Protein AF-A0AAD7ZWP8-F1 (afdb_monomer_lite)

InterPro domains:
  IPR013568 SEFIR domain [PF08357] (67-136)

Foldseek 3Di:
DDPDDDDPDPPDDPPDDDDPPPPVVVVVVVVVVVVCCVVVVVVVVVVVVVVPVVDDPPPPCPPAAEEEEAEAPADPVVVVVVVVVCVCCVPPVSHHYDDLVPVLVVDPVSDSVVSLVVSVVPHPYYHYDDDDHRDDPDDDPDPCSNVVVVVVVVVVVVVD

Radius of gyration: 40.56 Å; chains: 1; bounding box: 67×41×124 Å

pLDDT: mean 78.24, std 13.56, range [46.53, 95.62]

Secondary structure (DSSP, 8-state):
----S---SS-----PPP-----HHHHHHHHHHHHHHHHHHHHHHHHHHHHHHHSPPPPS---PPEEEEEE----HHHHHHHHHHHHHHHHHS--EEEEHHHHTTTSSS--HHHHHHHHHHH-SEEEEE-PPP--SS---SS-SHHHHHHHHHHHHHH--

Organism: Diploptera punctata (NCBI:txid6984)

Sequence (160 aa):
RILSSDCTEGLCNASQSPVFDIDDTYTKTLLIGVVGCVVLIPVFMIIVFIWKRQCKPPSTDVKLPVVLMIHTPSRASHLKSVISLAEYLKNHCYIEALLDQLDVQTTESKDPWTWCNNAFARADFVMVISSPPKCCNEEGIFRNMDLVALRFLKEKFSSG

Structure (mmCIF, N/CA/C/O backbone):
data_AF-A0AAD7ZWP8-F1
#
_entry.id   AF-A0AAD7ZWP8-F1
#
loop_
_atom_site.group_PDB
_atom_site.id
_atom_site.type_symbol
_atom_site.label_atom_id
_atom_site.label_alt_id
_atom_site.label_comp_id
_atom_site.label_asym_id
_atom_site.label_entity_id
_atom_site.label_seq_id
_atom_site.pdbx_PDB_ins_code
_atom_site.Cartn_x
_atom_site.Cartn_y
_atom_site.Cartn_z
_atom_site.occupancy
_atom_site.B_iso_or_equiv
_atom_site.auth_seq_id
_atom_site.auth_comp_id
_atom_site.auth_asym_id
_atom_site.auth_atom_id
_atom_site.pdbx_PDB_model_num
ATOM 1 N N . ARG A 1 1 ? -33.960 3.526 80.185 1.00 47.69 1 ARG A N 1
ATOM 2 C CA . ARG A 1 1 ? -32.912 3.885 81.175 1.00 47.69 1 ARG A CA 1
ATOM 3 C C . ARG A 1 1 ? -33.421 5.134 81.888 1.00 47.69 1 ARG A C 1
ATOM 5 O O . ARG A 1 1 ? -33.661 6.112 81.197 1.00 47.69 1 ARG A O 1
ATOM 12 N N . ILE A 1 2 ? -33.728 5.064 83.185 1.00 46.53 2 ILE A N 1
ATOM 13 C CA 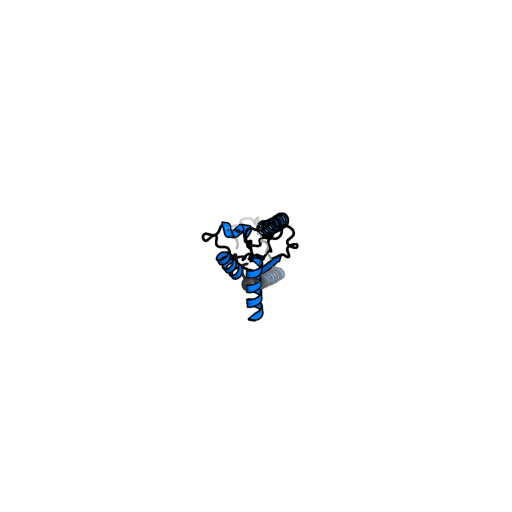. ILE A 1 2 ? -34.294 6.197 83.944 1.00 46.53 2 ILE A CA 1
ATOM 14 C C . ILE A 1 2 ? -33.138 7.155 84.257 1.00 46.53 2 ILE A C 1
ATOM 16 O O . ILE A 1 2 ? -32.110 6.696 84.749 1.00 46.53 2 ILE A O 1
ATOM 20 N N . LEU A 1 3 ? -33.260 8.435 83.885 1.00 53.38 3 LEU A N 1
ATOM 21 C CA . LEU A 1 3 ? -32.138 9.386 83.919 1.00 53.38 3 LEU A CA 1
ATOM 22 C C . LEU A 1 3 ? -31.978 10.138 85.256 1.00 53.38 3 LEU A C 1
ATOM 24 O O . LEU A 1 3 ? -30.976 10.818 85.426 1.00 53.38 3 LEU A O 1
ATOM 28 N N . SER A 1 4 ? -32.911 10.013 86.206 1.00 58.09 4 SER A N 1
ATOM 29 C CA . SER A 1 4 ? -32.760 10.483 87.594 1.00 58.09 4 SER A CA 1
ATOM 30 C C . SER A 1 4 ? -33.917 9.967 88.459 1.00 58.09 4 SER A C 1
ATOM 32 O O . SER A 1 4 ? -35.021 9.789 87.943 1.00 58.09 4 SER A O 1
ATOM 34 N N . SER A 1 5 ? -33.672 9.714 89.748 1.00 58.47 5 SER A N 1
ATOM 35 C CA . SER A 1 5 ? -34.678 9.287 90.736 1.00 58.47 5 SER A CA 1
ATOM 36 C C . SER A 1 5 ? -35.096 10.383 91.725 1.00 58.47 5 SER A C 1
ATOM 38 O O . SER A 1 5 ? -35.906 10.102 92.602 1.00 58.47 5 SER A O 1
ATOM 40 N N . ASP A 1 6 ? -34.596 11.613 91.584 1.00 59.50 6 ASP A N 1
ATOM 41 C CA . ASP A 1 6 ? -35.044 12.753 92.395 1.00 59.50 6 ASP A CA 1
ATOM 42 C C . ASP A 1 6 ? -36.053 13.596 91.610 1.00 59.50 6 ASP A C 1
ATOM 44 O O . ASP A 1 6 ? -35.695 14.504 90.861 1.00 59.50 6 ASP A O 1
ATOM 48 N N . CYS A 1 7 ? -37.333 13.269 91.778 1.00 59.72 7 CYS A N 1
ATOM 49 C CA . CYS A 1 7 ? -38.452 14.123 91.388 1.00 59.72 7 CYS A CA 1
ATOM 50 C C . CYS A 1 7 ? -39.256 14.444 92.648 1.00 59.72 7 CYS A C 1
ATOM 52 O O . CYS A 1 7 ? -40.150 13.697 93.044 1.00 59.72 7 CYS A O 1
ATOM 54 N N . THR A 1 8 ? -38.924 15.555 93.293 1.00 56.81 8 THR A N 1
ATOM 55 C CA . THR A 1 8 ? -39.736 16.133 94.358 1.00 56.81 8 THR A CA 1
ATOM 56 C C . THR A 1 8 ? -40.823 17.014 93.731 1.00 56.81 8 THR A C 1
ATOM 58 O O . THR A 1 8 ? -40.546 17.865 92.894 1.00 56.81 8 THR A O 1
ATOM 61 N N . GLU A 1 9 ? -42.075 16.765 94.127 1.00 57.22 9 GLU A N 1
ATOM 62 C CA . GLU A 1 9 ? -43.273 17.579 93.831 1.00 57.22 9 GLU A CA 1
ATOM 63 C C . GLU A 1 9 ? -43.962 17.419 92.461 1.00 57.22 9 GLU A C 1
ATOM 65 O O . GLU A 1 9 ? -44.563 18.352 91.942 1.00 57.22 9 GLU A O 1
ATOM 70 N N . GLY A 1 10 ? -43.985 16.207 91.893 1.00 57.84 10 GLY A N 1
ATOM 71 C CA . GLY A 1 10 ? -45.049 15.810 90.948 1.00 57.84 10 GLY A CA 1
ATOM 72 C C . GLY A 1 10 ? -45.097 16.531 89.589 1.00 57.84 10 GLY A C 1
ATOM 73 O O . GLY A 1 10 ? -46.018 16.2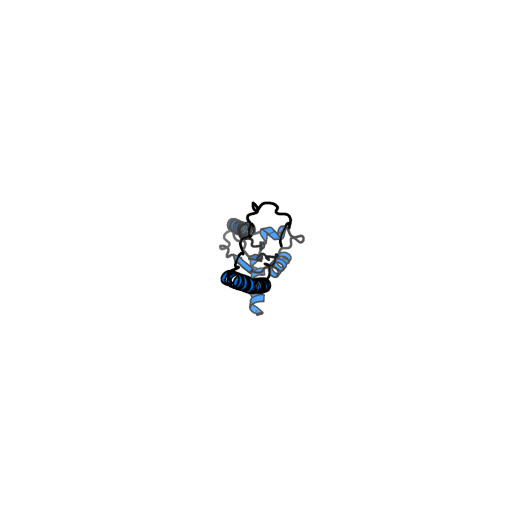83 88.817 1.00 57.84 10 GLY A O 1
ATOM 74 N N . LEU A 1 11 ? -44.112 17.374 89.262 1.00 57.22 11 LEU A N 1
ATOM 75 C CA . LEU A 1 11 ? -44.027 18.106 87.987 1.00 57.22 11 LEU A CA 1
ATOM 76 C C . LEU A 1 11 ? -43.241 17.377 86.878 1.00 57.22 11 LEU A C 1
ATOM 78 O O . LEU A 1 11 ? -43.085 17.904 85.776 1.00 57.22 11 LEU A O 1
ATOM 82 N N . CYS A 1 12 ? -42.734 16.171 87.133 1.00 63.53 12 CYS A N 1
ATOM 83 C CA . CYS A 1 12 ? -41.986 15.401 86.141 1.00 63.53 12 CYS A CA 1
ATOM 84 C C . CYS A 1 12 ? -42.937 14.592 85.242 1.00 63.53 12 CYS A C 1
ATOM 86 O O . CYS A 1 12 ? -43.271 13.451 85.561 1.00 63.53 12 CYS A O 1
ATOM 88 N N . ASN A 1 13 ? -43.336 15.135 84.090 1.00 62.72 13 ASN A N 1
ATOM 89 C CA . ASN A 1 13 ? -43.934 14.307 83.041 1.00 62.72 13 ASN A CA 1
ATOM 90 C C . ASN A 1 13 ? -42.841 13.419 82.436 1.00 62.72 13 ASN A C 1
ATOM 92 O O . ASN A 1 13 ? -41.909 13.913 81.800 1.00 62.72 13 ASN A O 1
ATOM 96 N N . ALA A 1 14 ? -42.948 12.107 82.650 1.00 61.47 14 ALA A N 1
ATOM 97 C CA . ALA A 1 14 ? -42.037 11.133 82.071 1.00 61.47 14 ALA A CA 1
ATOM 98 C C . ALA A 1 14 ? -42.094 11.230 80.540 1.00 61.47 14 ALA A C 1
ATOM 100 O O . ALA A 1 14 ? -43.074 10.832 79.910 1.00 61.47 14 ALA A O 1
ATOM 101 N N . SER A 1 15 ? -41.040 11.773 79.933 1.00 56.22 15 SER A N 1
ATOM 102 C CA . SER A 1 15 ? -40.875 11.763 78.488 1.00 56.22 15 SER A CA 1
ATOM 103 C C . SER A 1 15 ? -40.510 10.344 78.063 1.00 56.22 15 SER A C 1
ATOM 105 O O . SER A 1 15 ? -39.375 9.884 78.191 1.00 56.22 15 SER A O 1
ATOM 107 N N . GLN A 1 16 ? -41.509 9.603 77.595 1.00 63.41 16 GLN A N 1
ATOM 108 C CA . GLN A 1 16 ? -41.273 8.317 76.963 1.00 63.41 16 GLN A CA 1
ATOM 109 C C . GLN A 1 16 ? -40.785 8.592 75.539 1.00 63.41 16 GLN A C 1
ATOM 111 O O 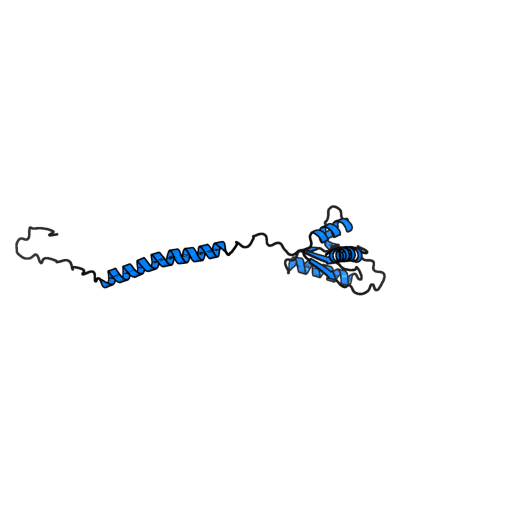. GLN A 1 16 ? -41.483 9.214 74.739 1.00 63.41 16 GLN A O 1
ATOM 116 N N . SER A 1 17 ? -39.554 8.186 75.227 1.00 63.97 17 SER A N 1
ATOM 117 C CA . SER A 1 17 ? -39.050 8.242 73.854 1.00 63.97 17 SER A CA 1
ATOM 118 C C . SER A 1 17 ? -39.920 7.351 72.962 1.00 63.97 17 SER A C 1
ATOM 120 O O . SER A 1 17 ? -40.244 6.239 73.395 1.00 63.97 17 SER A O 1
ATOM 122 N N . PRO A 1 18 ? -40.280 7.787 71.742 1.00 65.94 18 PRO A N 1
ATOM 123 C CA . PRO A 1 18 ? -41.082 6.978 70.837 1.00 65.94 18 PRO A CA 1
ATOM 124 C C . PRO A 1 18 ? -40.377 5.645 70.572 1.00 65.94 18 PRO A C 1
ATOM 126 O O . PRO A 1 18 ? -39.190 5.606 70.242 1.00 65.94 18 PRO A O 1
ATOM 129 N N . VAL A 1 19 ? -41.106 4.548 70.763 1.00 67.00 19 VAL A N 1
ATOM 130 C CA . VAL A 1 19 ? -40.651 3.216 70.370 1.00 67.00 19 VAL A CA 1
ATOM 131 C C . VAL A 1 19 ? -40.878 3.120 68.868 1.00 67.00 19 VAL A C 1
ATOM 133 O O . VAL A 1 19 ? -42.016 3.122 68.407 1.00 67.00 19 VAL A O 1
ATOM 136 N N . PHE A 1 20 ? -39.791 3.119 68.103 1.00 59.94 20 PHE A N 1
ATOM 137 C CA . PHE A 1 20 ? -39.849 2.890 66.666 1.00 59.94 20 PHE A CA 1
ATOM 138 C C . PHE A 1 20 ? -40.052 1.395 66.442 1.00 59.94 20 PHE A C 1
ATOM 140 O O . PHE A 1 20 ? -39.121 0.612 66.634 1.00 59.94 20 PHE A O 1
ATOM 147 N N . ASP A 1 21 ? -41.271 1.007 66.082 1.00 59.97 21 ASP A N 1
ATOM 148 C CA . ASP A 1 21 ? -41.552 -0.351 65.637 1.00 59.97 21 ASP A CA 1
ATOM 149 C C . ASP A 1 21 ? -40.984 -0.481 64.219 1.00 59.97 21 ASP A C 1
ATOM 151 O O . ASP A 1 21 ? -41.473 0.138 63.269 1.00 59.97 21 ASP A O 1
ATOM 155 N N . ILE A 1 22 ? -39.844 -1.161 64.100 1.00 61.97 22 ILE A N 1
ATOM 156 C CA . ILE A 1 22 ? -39.189 -1.382 62.811 1.00 61.97 22 ILE A CA 1
ATOM 157 C C . ILE A 1 22 ? -40.041 -2.412 62.079 1.00 61.97 22 ILE A C 1
ATOM 159 O O . ILE A 1 22 ? -39.917 -3.611 62.312 1.00 61.97 22 ILE A O 1
ATOM 163 N N . ASP A 1 23 ? -40.931 -1.915 61.225 1.00 64.38 23 ASP A N 1
ATOM 164 C CA . ASP A 1 23 ? -41.834 -2.738 60.436 1.00 64.38 23 ASP A CA 1
ATOM 165 C C . ASP A 1 23 ? -41.037 -3.747 59.585 1.00 64.38 23 ASP A C 1
ATOM 167 O O . ASP A 1 23 ? -40.120 -3.390 58.834 1.00 64.38 23 ASP A O 1
ATOM 171 N N . ASP A 1 24 ? -41.385 -5.029 59.725 1.00 67.69 24 ASP A N 1
ATOM 172 C CA . ASP A 1 24 ? -40.669 -6.195 59.179 1.00 67.69 24 ASP A CA 1
ATOM 173 C C . ASP A 1 24 ? -40.633 -6.194 57.631 1.00 67.69 24 ASP A C 1
ATOM 175 O O . ASP A 1 24 ? -39.915 -6.945 56.966 1.00 67.69 24 ASP A O 1
ATOM 179 N N . THR A 1 25 ? -41.413 -5.306 57.023 1.00 67.56 25 THR A N 1
ATOM 180 C CA . THR A 1 25 ? -41.440 -5.022 55.590 1.00 67.56 25 THR A CA 1
ATOM 181 C C . THR A 1 25 ? -40.175 -4.296 55.115 1.00 67.56 25 THR A C 1
ATOM 183 O O . THR A 1 25 ? -39.666 -4.583 54.024 1.00 67.56 25 THR A O 1
ATOM 186 N N . TYR A 1 26 ? -39.610 -3.399 55.933 1.00 68.88 26 TYR A N 1
ATOM 187 C CA . TYR A 1 26 ? -38.393 -2.650 55.592 1.00 68.88 26 TYR A CA 1
ATOM 188 C C . TYR A 1 26 ? -37.152 -3.537 55.640 1.00 68.88 26 TYR A C 1
ATOM 190 O O . TYR A 1 26 ? -36.321 -3.489 54.731 1.00 68.88 26 TYR A O 1
ATOM 198 N N . THR A 1 27 ? -37.048 -4.391 56.659 1.00 71.62 27 THR A N 1
ATOM 199 C CA . THR A 1 27 ? -35.959 -5.367 56.801 1.00 71.62 27 THR A CA 1
ATOM 200 C C . THR A 1 27 ? -35.948 -6.350 55.635 1.00 71.62 27 THR A C 1
ATOM 202 O O . THR A 1 27 ? -34.890 -6.563 55.044 1.00 71.62 27 THR A O 1
ATOM 205 N N . LYS A 1 28 ? -37.111 -6.875 55.223 1.00 77.06 28 LYS A N 1
ATOM 206 C CA . LYS A 1 28 ? -37.240 -7.769 54.054 1.00 77.06 28 LYS A CA 1
ATOM 207 C C . LYS A 1 28 ? -36.861 -7.086 52.743 1.00 77.06 28 LYS A C 1
ATOM 209 O O . LYS A 1 28 ? -36.112 -7.657 51.952 1.00 77.06 28 LYS A O 1
ATOM 214 N N . THR A 1 29 ? -37.330 -5.859 52.527 1.00 77.69 29 THR A N 1
ATOM 215 C CA . THR A 1 29 ? -37.029 -5.095 51.304 1.00 77.69 29 THR A CA 1
ATOM 216 C C . THR A 1 29 ? -35.534 -4.787 51.194 1.00 77.69 29 THR A C 1
ATOM 218 O O . THR A 1 29 ? -34.938 -4.945 50.127 1.00 77.69 29 THR A O 1
ATOM 221 N N . LEU A 1 30 ? -34.899 -4.419 52.310 1.00 78.88 30 LEU A N 1
ATOM 222 C CA . LEU A 1 30 ? -33.465 -4.150 52.360 1.00 78.88 30 LEU A CA 1
ATOM 223 C C . LEU A 1 30 ? -32.647 -5.431 52.140 1.00 78.88 30 LEU A C 1
ATOM 225 O O . LEU A 1 30 ? -31.680 -5.411 51.380 1.00 78.88 30 LEU A O 1
ATOM 229 N N . LEU A 1 31 ? -33.070 -6.562 52.716 1.00 82.00 31 LEU A N 1
ATOM 230 C CA . LEU A 1 31 ? -32.418 -7.858 52.509 1.00 82.00 31 LEU A CA 1
ATOM 231 C C . LEU A 1 31 ? -32.428 -8.275 51.033 1.00 82.00 31 LEU A C 1
ATOM 233 O O . LEU A 1 31 ? -31.398 -8.688 50.506 1.00 82.00 31 LEU A O 1
ATOM 237 N N . ILE A 1 32 ? -33.569 -8.128 50.355 1.00 83.12 32 ILE A N 1
ATOM 238 C CA . ILE A 1 32 ? -33.712 -8.465 48.931 1.00 83.12 32 ILE A CA 1
ATOM 239 C C . ILE A 1 32 ? -32.803 -7.577 48.074 1.00 83.12 32 ILE A C 1
ATOM 241 O O . ILE A 1 32 ? -32.129 -8.081 47.175 1.00 83.12 32 ILE A O 1
ATOM 245 N N . GLY A 1 33 ? -32.729 -6.278 48.379 1.00 82.31 33 GLY A N 1
ATOM 246 C CA . GLY A 1 33 ? -31.827 -5.351 47.694 1.00 82.31 33 GLY A CA 1
ATOM 247 C C . GLY A 1 33 ? -30.353 -5.726 47.869 1.00 82.31 33 GLY A C 1
ATOM 248 O O . GLY A 1 33 ? -29.605 -5.774 46.893 1.00 82.31 33 GLY A O 1
ATOM 249 N N . VAL A 1 34 ? -29.938 -6.064 49.093 1.00 86.94 34 VAL A N 1
ATOM 250 C CA . VAL A 1 34 ? -28.556 -6.475 49.387 1.00 86.94 34 VAL A CA 1
ATOM 251 C C . VAL A 1 34 ? -28.209 -7.780 48.674 1.00 86.94 34 VAL A C 1
ATOM 253 O O . VAL A 1 34 ? -27.184 -7.844 47.997 1.00 86.94 34 VAL A O 1
ATOM 256 N N . VAL A 1 35 ? -29.069 -8.798 48.757 1.00 86.50 35 VAL A N 1
ATOM 257 C CA . VAL A 1 35 ? -28.846 -10.087 48.081 1.00 86.50 35 VAL A CA 1
ATOM 258 C C . VAL A 1 35 ? -28.797 -9.901 46.563 1.00 86.50 35 VAL A C 1
ATOM 260 O O . VAL A 1 35 ? -27.909 -10.443 45.907 1.00 86.50 35 VAL A O 1
ATOM 263 N N . GLY A 1 36 ? -29.684 -9.073 46.005 1.00 84.88 36 GLY A N 1
ATOM 264 C CA . GLY A 1 36 ? -29.690 -8.736 44.584 1.00 84.88 36 GLY A CA 1
ATOM 265 C C . GLY A 1 36 ? -28.381 -8.089 44.131 1.00 84.88 36 GLY A C 1
ATOM 266 O O . GLY A 1 36 ? -27.783 -8.540 43.157 1.00 84.88 36 GLY A O 1
ATOM 267 N N . CYS A 1 37 ? -27.883 -7.093 44.866 1.00 85.88 37 CYS A N 1
ATOM 268 C CA . CYS A 1 37 ? -26.613 -6.429 44.563 1.00 85.88 37 CYS A CA 1
ATOM 269 C C . CYS A 1 37 ? -25.413 -7.380 44.670 1.00 85.88 37 CYS A C 1
ATOM 271 O O . CYS A 1 37 ? -24.549 -7.378 43.793 1.00 85.88 37 CYS A O 1
ATOM 273 N N . VAL A 1 38 ? -25.376 -8.226 45.704 1.00 90.88 38 VAL A N 1
ATOM 274 C CA . VAL A 1 38 ? -24.290 -9.198 45.918 1.00 90.88 38 VAL A CA 1
ATOM 275 C C . VAL A 1 38 ? -24.224 -10.234 44.797 1.00 90.88 38 VAL A C 1
ATOM 277 O O . VAL A 1 38 ? -23.140 -10.730 44.519 1.00 90.88 38 VAL A O 1
ATOM 280 N N . VAL A 1 39 ? -25.335 -10.531 44.117 1.00 88.94 39 VAL A N 1
ATOM 281 C CA . VAL A 1 39 ? -25.359 -11.446 42.962 1.00 88.94 39 VAL A CA 1
ATOM 282 C C . VAL A 1 39 ? -25.145 -10.708 41.635 1.00 88.94 39 VAL A C 1
ATOM 284 O O . VAL A 1 39 ? -24.398 -11.180 40.780 1.00 88.94 39 VAL A O 1
ATOM 287 N N . LEU A 1 40 ? -25.739 -9.528 41.4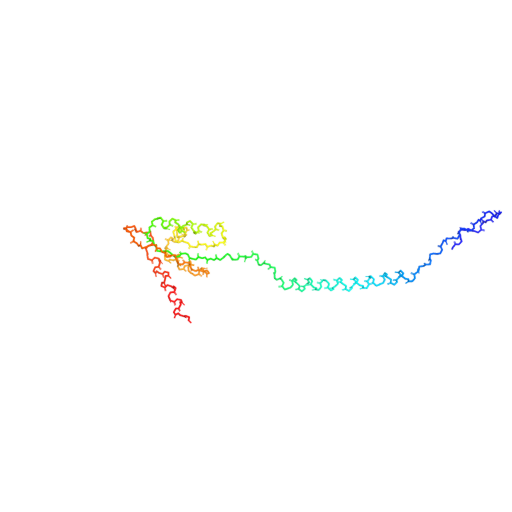49 1.00 89.62 40 LEU A N 1
ATOM 288 C CA . LEU A 1 40 ? -25.635 -8.761 40.201 1.00 89.62 40 LEU A CA 1
ATOM 289 C C . LEU A 1 40 ? -24.220 -8.242 39.934 1.00 89.62 40 LEU A C 1
ATOM 291 O O . LEU A 1 40 ? -23.746 -8.320 38.802 1.00 89.62 40 LEU A O 1
ATOM 295 N N . ILE A 1 41 ? -23.531 -7.740 40.961 1.00 90.38 41 ILE A N 1
ATOM 296 C CA . ILE A 1 41 ? -22.173 -7.194 40.829 1.00 90.38 41 ILE A CA 1
ATOM 297 C C . ILE A 1 41 ? -21.169 -8.250 40.325 1.00 90.38 41 ILE A C 1
ATOM 299 O O . ILE A 1 41 ? -20.477 -7.969 39.342 1.00 90.38 41 ILE A O 1
ATOM 303 N N . PRO A 1 42 ? -21.063 -9.462 40.910 1.00 90.38 42 PRO A N 1
ATOM 304 C CA . PRO A 1 42 ? -20.143 -10.474 40.404 1.00 90.38 42 PRO A CA 1
ATOM 305 C C . PRO A 1 42 ? -20.548 -10.992 39.023 1.00 90.38 42 PRO A C 1
ATOM 307 O O . PRO A 1 42 ? -19.667 -11.224 38.202 1.00 90.38 42 PRO A O 1
ATOM 310 N N . VAL A 1 43 ? -21.846 -11.112 38.716 1.00 92.44 43 VAL A N 1
ATOM 311 C CA . VAL A 1 43 ? -22.302 -11.485 37.364 1.00 92.44 43 VAL A CA 1
ATOM 312 C C . VAL A 1 43 ? -21.854 -10.445 36.336 1.00 92.44 43 VAL A C 1
ATOM 314 O O . VAL A 1 43 ? -21.277 -10.804 35.310 1.00 92.44 43 VAL A O 1
ATOM 317 N N . PHE A 1 44 ? -22.034 -9.156 36.629 1.00 92.94 44 PHE A N 1
ATOM 318 C CA . PHE A 1 44 ? -21.567 -8.072 35.767 1.00 92.94 44 PHE A CA 1
ATOM 319 C C . PHE A 1 44 ? -20.041 -8.094 35.599 1.00 92.94 44 PHE A C 1
ATOM 321 O O . PHE A 1 44 ? -19.539 -8.001 34.480 1.00 92.94 44 PHE A O 1
ATOM 328 N N . MET A 1 45 ? -19.293 -8.303 36.688 1.00 91.94 45 MET A N 1
ATOM 329 C CA . MET A 1 45 ? -17.834 -8.447 36.640 1.00 91.94 45 MET A CA 1
ATOM 330 C C . MET A 1 45 ? -17.393 -9.637 35.781 1.00 91.94 45 MET A C 1
ATOM 332 O O . MET A 1 45 ? -16.446 -9.503 35.010 1.00 91.94 45 MET A O 1
ATOM 336 N N . ILE A 1 46 ? -18.080 -10.781 35.865 1.00 90.94 46 ILE A N 1
ATOM 337 C CA . ILE A 1 46 ? -17.797 -11.963 35.038 1.00 90.94 46 ILE A CA 1
ATOM 338 C C . ILE A 1 46 ? -18.059 -11.661 33.561 1.00 90.94 46 ILE A C 1
ATOM 340 O O . ILE A 1 46 ? -17.222 -11.993 32.724 1.00 90.94 46 ILE A O 1
ATOM 344 N N . ILE A 1 47 ? -19.167 -10.993 33.232 1.00 90.50 47 ILE A N 1
ATOM 345 C CA . ILE A 1 47 ? -19.478 -10.588 31.854 1.00 90.50 47 ILE A CA 1
ATOM 346 C C . ILE A 1 47 ? -18.379 -9.668 31.315 1.00 90.50 47 ILE A C 1
ATOM 348 O O . ILE A 1 47 ? -17.827 -9.935 30.249 1.00 90.50 47 ILE A O 1
ATOM 352 N N . VAL A 1 48 ? -17.993 -8.637 32.075 1.00 89.25 48 VAL A N 1
ATOM 353 C CA . VAL A 1 48 ? -16.906 -7.717 31.702 1.00 89.25 48 VAL A CA 1
ATOM 354 C C . VAL A 1 48 ? -15.574 -8.456 31.567 1.00 89.25 48 VAL A C 1
ATOM 356 O O . VAL A 1 48 ? -14.794 -8.159 30.666 1.00 89.25 48 VAL A O 1
ATOM 359 N N . PHE A 1 49 ? -15.298 -9.432 32.428 1.00 88.75 49 PHE A N 1
ATOM 360 C CA . PHE A 1 49 ? -14.075 -10.226 32.383 1.00 88.75 49 PHE A CA 1
ATOM 361 C C . PHE A 1 49 ? -14.016 -11.142 31.155 1.00 88.75 49 PHE A C 1
ATOM 363 O O . PHE A 1 49 ? -12.981 -11.210 30.493 1.00 88.75 49 PHE A O 1
ATOM 370 N N . ILE A 1 50 ? -15.123 -11.807 30.814 1.00 87.44 50 ILE A N 1
ATOM 371 C CA . ILE A 1 50 ? -15.241 -12.620 29.597 1.00 87.44 50 ILE A CA 1
ATOM 372 C C . ILE A 1 50 ? -15.105 -11.724 28.364 1.00 87.44 50 ILE A C 1
ATOM 374 O O . ILE A 1 50 ? -14.318 -12.044 27.476 1.00 87.44 50 ILE A O 1
ATOM 378 N N . TRP A 1 51 ? -15.768 -10.565 28.344 1.00 82.62 51 TRP A N 1
ATOM 379 C CA . TRP A 1 51 ? -15.610 -9.567 27.284 1.00 82.62 51 TRP A CA 1
ATOM 380 C C . TRP A 1 51 ? -14.172 -9.079 27.150 1.00 82.62 51 TRP A C 1
ATOM 382 O O . TRP A 1 51 ? -13.647 -9.050 26.046 1.00 82.62 51 TRP A O 1
ATOM 392 N N . LYS A 1 52 ? -13.487 -8.763 28.253 1.00 78.31 52 LYS A N 1
ATOM 393 C CA . LYS A 1 52 ? -12.070 -8.368 28.224 1.00 78.31 52 LYS A CA 1
ATOM 394 C C . LYS A 1 52 ? -11.139 -9.489 27.769 1.00 78.31 52 LYS A C 1
ATOM 396 O O . LYS A 1 52 ? -10.085 -9.203 27.216 1.00 78.31 52 LYS A O 1
ATOM 401 N N . ARG A 1 53 ? -11.493 -10.754 28.006 1.00 76.56 53 ARG A N 1
ATOM 402 C CA . ARG A 1 53 ? -10.729 -11.905 27.503 1.00 76.56 53 ARG A CA 1
ATOM 403 C C . ARG A 1 53 ? -10.977 -12.173 26.021 1.00 76.56 53 ARG A C 1
ATOM 405 O O . ARG A 1 53 ? -10.062 -12.615 25.335 1.00 76.56 53 ARG A O 1
ATOM 412 N N . GLN A 1 54 ? -12.195 -11.938 25.540 1.00 72.31 54 GLN A N 1
ATOM 413 C CA . GLN A 1 54 ? -12.573 -12.155 24.142 1.00 72.31 54 GLN A CA 1
ATOM 414 C C . GLN A 1 54 ? -12.142 -10.992 23.241 1.00 72.31 54 GLN A C 1
ATOM 416 O O . GLN A 1 54 ? -11.658 -11.216 22.133 1.00 72.31 54 GLN A O 1
ATOM 421 N N . CYS A 1 55 ? -12.238 -9.759 23.733 1.00 61.00 55 CYS A N 1
ATOM 422 C CA . CYS A 1 55 ? -11.697 -8.578 23.080 1.00 61.00 55 CYS A CA 1
ATOM 423 C C . CYS A 1 55 ? -10.198 -8.497 23.367 1.00 61.00 55 CYS A C 1
ATOM 425 O O . CYS A 1 55 ? -9.770 -7.902 24.356 1.00 61.00 55 CYS A O 1
ATOM 427 N N . LYS A 1 56 ? -9.383 -9.091 22.487 1.00 63.06 56 LYS A N 1
ATOM 428 C CA . LYS A 1 56 ? -7.955 -8.756 22.434 1.00 63.06 56 LYS A CA 1
ATOM 429 C C . LYS A 1 56 ? -7.845 -7.226 22.327 1.00 63.06 56 LYS A C 1
ATOM 431 O O . LYS A 1 56 ? -8.581 -6.651 21.519 1.00 63.06 56 LYS A O 1
ATOM 436 N N . PRO A 1 57 ? -6.987 -6.554 23.119 1.00 59.53 57 PRO A N 1
ATOM 437 C CA . PRO A 1 57 ? -6.735 -5.134 22.904 1.00 59.53 57 PRO A CA 1
ATOM 438 C C . PRO A 1 57 ? -6.344 -4.950 21.432 1.00 59.53 57 PRO A C 1
ATOM 440 O O . PRO A 1 57 ? -5.617 -5.807 20.915 1.00 59.53 57 PRO A O 1
ATOM 443 N N . PRO A 1 58 ? -6.849 -3.911 20.735 1.00 58.03 58 PRO A N 1
ATOM 444 C CA . PRO A 1 58 ? -6.420 -3.648 19.371 1.00 58.03 58 PRO A CA 1
ATOM 445 C C . PRO A 1 58 ? -4.897 -3.592 19.398 1.00 58.03 58 PRO A C 1
ATOM 447 O O . PRO A 1 58 ? -4.317 -2.846 20.190 1.00 58.03 58 PRO A O 1
ATOM 450 N N . SER A 1 59 ? -4.258 -4.467 18.622 1.00 57.84 59 SER A N 1
ATOM 451 C CA . SER A 1 59 ? -2.810 -4.473 18.495 1.00 57.84 59 SER A CA 1
ATOM 452 C C . SER A 1 59 ? -2.403 -3.062 18.102 1.00 57.84 59 SER A C 1
ATOM 454 O O . SER A 1 59 ? -2.808 -2.572 17.052 1.00 57.84 59 SER A O 1
ATOM 456 N N . THR A 1 60 ? -1.624 -2.404 18.954 1.00 55.50 60 THR A N 1
ATOM 457 C CA . THR A 1 60 ? -1.078 -1.057 18.732 1.00 55.50 60 THR A CA 1
ATOM 458 C C . THR A 1 60 ? -0.163 -0.968 17.509 1.00 55.50 60 THR A C 1
ATOM 460 O O . THR A 1 60 ? 0.334 0.106 17.200 1.00 55.50 60 THR A O 1
ATOM 463 N N . ASP A 1 61 ? 0.029 -2.080 16.805 1.00 57.16 61 ASP A N 1
ATOM 464 C CA . ASP A 1 61 ? 0.757 -2.191 15.555 1.00 57.16 61 ASP A CA 1
ATOM 465 C C . ASP A 1 61 ? -0.251 -2.483 14.432 1.00 57.16 61 ASP A C 1
ATOM 467 O O . ASP A 1 61 ? -0.465 -3.623 14.010 1.00 57.16 61 ASP A O 1
ATOM 471 N N . VAL A 1 62 ? -0.989 -1.449 14.016 1.00 65.00 62 VAL A N 1
ATOM 472 C CA . VAL A 1 62 ? -1.799 -1.528 12.796 1.00 65.00 62 VAL A CA 1
ATOM 473 C C . VAL A 1 62 ? -0.806 -1.528 11.640 1.00 65.00 62 VAL A C 1
ATOM 475 O O . VAL A 1 62 ? -0.365 -0.469 11.203 1.00 65.00 62 VAL A O 1
ATOM 478 N N . LYS A 1 63 ? -0.411 -2.717 11.174 1.00 78.69 63 LYS A N 1
ATOM 479 C CA . LYS A 1 63 ? 0.426 -2.859 9.979 1.00 78.69 63 LYS A CA 1
ATOM 480 C C . LYS A 1 63 ? -0.317 -2.219 8.802 1.00 78.69 63 LYS A C 1
ATOM 482 O O . LYS A 1 63 ? -1.381 -2.707 8.416 1.00 78.69 63 LYS A O 1
ATOM 487 N N . LEU A 1 64 ? 0.222 -1.128 8.253 1.00 85.75 64 LEU A N 1
ATOM 488 C CA . LEU A 1 64 ? -0.329 -0.522 7.042 1.00 85.75 64 LEU A CA 1
ATOM 489 C C . LEU A 1 64 ? -0.202 -1.527 5.887 1.00 85.75 64 LEU A C 1
ATOM 491 O O . LEU A 1 64 ? 0.847 -2.165 5.761 1.00 85.75 64 LEU A O 1
ATOM 495 N N . PRO A 1 65 ? -1.233 -1.674 5.040 1.00 92.38 65 PRO A N 1
ATOM 496 C CA . PRO A 1 65 ? -1.124 -2.504 3.852 1.00 92.38 65 PRO A CA 1
ATOM 497 C C . PRO A 1 65 ? -0.074 -1.912 2.910 1.00 92.38 65 PRO A C 1
ATOM 499 O O . PRO A 1 65 ? -0.096 -0.715 2.603 1.00 92.38 65 PRO A O 1
ATOM 502 N N . VAL A 1 66 ? 0.835 -2.763 2.442 1.00 94.62 66 VAL A N 1
ATOM 503 C CA . VAL A 1 66 ? 1.907 -2.380 1.521 1.00 94.62 66 VAL A CA 1
ATOM 504 C C . VAL A 1 66 ? 1.513 -2.762 0.098 1.00 94.62 66 VAL A C 1
ATOM 506 O O . VAL A 1 66 ? 1.240 -3.930 -0.187 1.00 94.62 66 VAL A O 1
ATOM 509 N N . VAL A 1 67 ? 1.496 -1.789 -0.811 1.00 95.19 67 VAL A N 1
ATOM 510 C CA . VAL A 1 67 ? 1.123 -1.978 -2.218 1.00 95.19 67 VAL A CA 1
ATOM 511 C C . VAL A 1 67 ? 2.319 -1.672 -3.106 1.00 95.19 67 VAL A C 1
ATOM 513 O O . VAL A 1 67 ? 2.785 -0.539 -3.139 1.00 95.19 67 VAL A O 1
ATOM 516 N N . LEU A 1 68 ? 2.781 -2.652 -3.879 1.00 95.12 68 LEU A N 1
ATOM 517 C CA . LEU A 1 68 ? 3.754 -2.425 -4.947 1.00 95.12 68 LEU A CA 1
ATOM 518 C C . LEU A 1 68 ? 3.039 -1.998 -6.229 1.00 95.12 68 LEU A C 1
ATOM 520 O O . LEU A 1 68 ? 2.210 -2.743 -6.753 1.00 95.12 68 LEU A O 1
ATOM 524 N N . MET A 1 69 ? 3.376 -0.819 -6.746 1.00 93.94 69 MET A N 1
ATOM 525 C CA . MET A 1 69 ? 2.808 -0.276 -7.978 1.00 93.94 69 MET A CA 1
ATOM 526 C C . MET A 1 69 ? 3.744 -0.543 -9.159 1.00 93.94 69 MET A C 1
ATOM 528 O O . MET A 1 69 ? 4.860 -0.032 -9.214 1.00 93.94 69 MET A O 1
ATOM 532 N N . ILE A 1 70 ? 3.270 -1.330 -10.125 1.00 90.75 70 ILE A N 1
ATOM 533 C CA . ILE A 1 70 ? 3.982 -1.645 -11.366 1.00 90.75 70 ILE A CA 1
ATOM 534 C C . ILE A 1 70 ? 3.330 -0.858 -12.498 1.00 90.75 70 ILE A C 1
ATOM 536 O O . ILE A 1 70 ? 2.121 -0.963 -12.712 1.00 90.75 70 ILE A O 1
ATOM 540 N N . HIS A 1 71 ? 4.123 -0.103 -13.254 1.00 87.50 71 HIS A N 1
ATOM 541 C CA . HIS A 1 71 ? 3.658 0.640 -14.425 1.00 87.50 71 HIS A CA 1
ATOM 542 C C . HIS A 1 71 ? 4.618 0.451 -15.596 1.00 87.50 71 HIS A C 1
ATOM 544 O O . HIS A 1 71 ? 5.819 0.259 -15.412 1.00 87.50 71 HIS A O 1
ATOM 550 N N . THR A 1 72 ? 4.089 0.528 -16.816 1.00 82.00 72 THR A N 1
ATOM 551 C CA . THR A 1 72 ? 4.931 0.644 -18.008 1.00 82.00 72 THR A CA 1
ATOM 552 C C . THR A 1 72 ? 5.215 2.126 -18.262 1.00 82.00 72 THR A C 1
ATOM 554 O O . THR A 1 72 ? 4.262 2.902 -18.423 1.00 82.00 72 THR A O 1
ATOM 557 N N . PRO A 1 73 ? 6.481 2.550 -18.387 1.00 72.81 73 PRO A N 1
ATOM 558 C CA . PRO A 1 73 ? 6.787 3.912 -18.796 1.00 72.81 73 PRO A CA 1
ATOM 559 C C . PRO A 1 73 ? 6.340 4.131 -20.248 1.00 72.81 73 PRO A C 1
ATOM 561 O O . PRO A 1 73 ? 6.910 3.549 -21.176 1.00 72.81 73 PRO A O 1
ATOM 564 N N . SER A 1 74 ? 5.297 4.942 -20.445 1.00 71.44 74 SER A N 1
ATOM 565 C CA . SER A 1 74 ? 4.748 5.247 -21.774 1.00 71.44 74 SER A CA 1
ATOM 566 C C . SER A 1 74 ? 4.790 6.730 -22.128 1.00 71.44 74 SER A C 1
ATOM 568 O O . SER A 1 74 ? 5.237 7.071 -23.216 1.00 71.44 74 SER A O 1
ATOM 570 N N . ARG A 1 75 ? 4.317 7.610 -21.239 1.00 77.88 75 ARG A N 1
ATOM 571 C CA . ARG A 1 75 ? 4.293 9.071 -21.417 1.00 77.88 75 ARG A CA 1
ATOM 572 C C . ARG A 1 75 ? 4.583 9.767 -20.095 1.00 77.88 75 ARG A C 1
ATOM 574 O O . ARG A 1 75 ? 4.117 9.306 -19.050 1.00 77.88 75 ARG A O 1
ATOM 581 N N . ALA A 1 76 ? 5.244 10.922 -20.142 1.00 82.38 76 ALA A N 1
ATOM 582 C CA . ALA A 1 76 ? 5.508 11.724 -18.944 1.00 82.38 76 ALA A CA 1
ATOM 583 C C . ALA A 1 76 ? 4.221 12.133 -18.196 1.00 82.38 76 ALA A C 1
ATOM 585 O O . ALA A 1 76 ? 4.184 12.139 -16.966 1.00 82.38 76 ALA A O 1
ATOM 586 N N . SER A 1 77 ? 3.134 12.414 -18.925 1.00 84.31 77 SER A N 1
ATOM 587 C CA . SER A 1 77 ? 1.832 12.742 -18.328 1.00 84.31 77 SER A CA 1
ATOM 588 C C . SER A 1 77 ? 1.221 11.570 -17.556 1.00 84.31 77 SER A C 1
ATOM 590 O O . SER A 1 77 ? 0.701 11.772 -16.462 1.00 84.31 77 SER A O 1
ATOM 592 N N . HIS A 1 78 ? 1.337 10.348 -18.083 1.00 86.62 78 HIS A N 1
ATOM 593 C CA . HIS A 1 78 ? 0.886 9.138 -17.398 1.00 86.62 78 HIS A CA 1
ATOM 594 C C . HIS A 1 78 ? 1.708 8.886 -16.131 1.00 86.62 78 HIS A C 1
ATOM 596 O O . HIS A 1 78 ? 1.144 8.632 -15.071 1.00 86.62 78 HIS A O 1
ATOM 602 N N . LEU A 1 79 ? 3.033 9.034 -16.218 1.00 87.44 79 LEU A N 1
ATOM 603 C CA . LEU A 1 79 ? 3.916 8.897 -15.062 1.00 87.44 79 LEU A CA 1
ATOM 604 C C . LEU A 1 79 ? 3.562 9.901 -13.956 1.00 87.44 79 LEU A C 1
ATOM 606 O O . LEU A 1 79 ? 3.495 9.5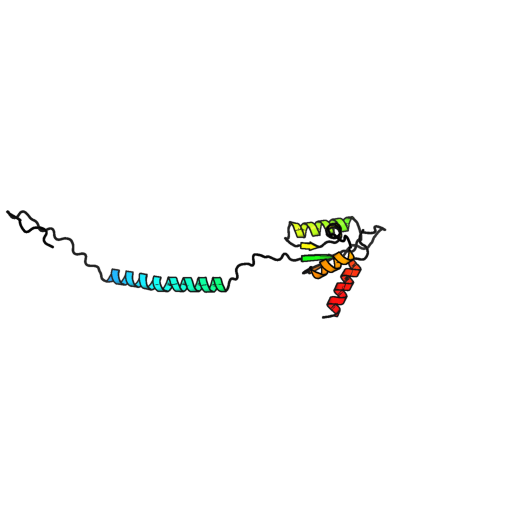26 -12.790 1.00 87.44 79 LEU A O 1
ATOM 610 N N . LYS A 1 80 ? 3.258 11.156 -14.314 1.00 90.50 80 LYS A N 1
ATOM 611 C CA . LYS A 1 80 ? 2.799 12.164 -13.348 1.00 90.50 80 LYS A CA 1
ATOM 612 C C . LYS A 1 80 ? 1.520 11.723 -12.631 1.00 90.50 80 LYS A C 1
ATOM 614 O O . LYS A 1 80 ? 1.439 11.853 -11.415 1.00 90.50 80 LYS A O 1
ATOM 619 N N . SER A 1 81 ? 0.548 11.166 -13.355 1.00 91.44 81 SER A N 1
ATOM 620 C CA . SER A 1 81 ? -0.677 10.625 -12.753 1.00 91.44 81 SER A CA 1
ATOM 621 C C . SER A 1 81 ? -0.403 9.447 -11.813 1.00 91.44 81 SER A C 1
ATOM 623 O O . SER A 1 81 ? -0.996 9.383 -10.740 1.00 91.44 81 SER A O 1
ATOM 625 N N . VAL A 1 82 ? 0.509 8.544 -12.185 1.00 92.50 82 VAL A N 1
ATOM 626 C CA . VAL A 1 82 ? 0.914 7.396 -11.354 1.00 92.50 82 VAL A CA 1
ATOM 627 C C . VAL A 1 82 ? 1.587 7.862 -10.059 1.00 92.50 82 VAL A C 1
ATOM 629 O O . VAL A 1 82 ? 1.267 7.349 -8.989 1.00 92.50 82 VAL A O 1
ATOM 632 N N . ILE A 1 83 ? 2.462 8.868 -10.135 1.00 93.12 83 ILE A N 1
ATOM 633 C CA . ILE A 1 83 ? 3.103 9.478 -8.960 1.00 93.12 83 ILE A CA 1
ATOM 634 C C . ILE A 1 83 ? 2.053 10.103 -8.039 1.00 93.12 83 ILE A C 1
ATOM 636 O O . ILE A 1 83 ? 2.021 9.790 -6.852 1.00 93.12 83 ILE A O 1
ATOM 640 N N . SER A 1 84 ? 1.149 10.926 -8.580 1.00 94.31 84 SER A N 1
ATOM 641 C CA . SER A 1 84 ? 0.090 11.552 -7.781 1.00 94.31 84 SER A CA 1
ATOM 642 C C . SER A 1 84 ? -0.850 10.524 -7.143 1.00 94.31 84 SER A C 1
ATOM 644 O O . SER A 1 84 ? -1.320 10.735 -6.029 1.00 94.31 84 SER A O 1
ATOM 646 N N . LEU A 1 85 ? -1.102 9.392 -7.809 1.00 94.88 85 LEU A N 1
ATOM 647 C CA . LEU A 1 85 ? -1.848 8.279 -7.222 1.00 94.88 85 LEU A CA 1
ATOM 648 C C . LEU A 1 85 ? -1.093 7.654 -6.038 1.00 94.88 85 LEU A C 1
ATOM 650 O O . LEU A 1 85 ? -1.697 7.427 -4.993 1.00 94.88 85 LEU A O 1
ATOM 654 N N . ALA A 1 86 ? 0.212 7.405 -6.172 1.00 94.62 86 ALA A N 1
ATOM 655 C CA . ALA A 1 86 ? 1.029 6.856 -5.088 1.00 94.62 86 ALA A CA 1
ATOM 656 C C . ALA A 1 86 ? 1.072 7.794 -3.867 1.00 94.62 86 ALA A C 1
ATOM 658 O O . ALA A 1 86 ? 0.921 7.347 -2.730 1.00 94.62 86 ALA A O 1
ATOM 659 N N . GLU A 1 87 ? 1.216 9.101 -4.096 1.00 94.62 87 GLU A N 1
ATOM 660 C CA . GLU A 1 87 ? 1.147 10.122 -3.045 1.00 94.62 87 GLU A CA 1
ATOM 661 C C . GLU A 1 87 ? -0.233 10.166 -2.384 1.00 94.62 87 GLU A C 1
ATOM 663 O O . GLU A 1 87 ? -0.324 10.242 -1.160 1.00 94.62 87 GLU A O 1
ATOM 668 N N . TYR A 1 88 ? -1.311 10.068 -3.167 1.00 95.62 88 TYR A N 1
ATOM 669 C CA . TYR A 1 88 ? -2.671 10.020 -2.636 1.00 95.62 88 TYR A CA 1
ATOM 670 C C . TYR A 1 88 ? -2.879 8.808 -1.717 1.00 95.62 88 TYR A C 1
ATOM 672 O O . TYR A 1 88 ? -3.403 8.954 -0.613 1.00 95.62 88 TYR A O 1
ATOM 680 N N . LEU A 1 89 ? -2.409 7.626 -2.127 1.00 94.88 89 LEU A N 1
ATOM 681 C CA . LEU A 1 89 ? -2.495 6.405 -1.321 1.00 94.88 89 LEU A CA 1
ATOM 682 C C . LEU A 1 89 ? -1.729 6.536 0.007 1.00 94.88 89 LEU A C 1
ATOM 684 O O . LEU A 1 89 ? -2.269 6.180 1.058 1.00 94.88 89 LEU A O 1
ATOM 688 N N . LYS A 1 90 ? -0.518 7.110 -0.028 1.00 92.19 90 LYS A N 1
ATOM 689 C CA . LYS A 1 90 ? 0.301 7.374 1.168 1.00 92.19 90 LYS A CA 1
ATOM 690 C C . LYS A 1 90 ? -0.362 8.386 2.105 1.00 92.19 90 LYS A C 1
ATOM 692 O O . LYS A 1 90 ? -0.499 8.123 3.297 1.00 92.19 90 LYS A O 1
ATOM 697 N N . ASN A 1 91 ? -0.790 9.527 1.568 1.00 92.38 91 ASN A N 1
ATOM 698 C CA . ASN A 1 91 ? -1.189 10.689 2.365 1.00 92.38 91 ASN A CA 1
ATOM 699 C C . ASN A 1 91 ? -2.653 10.658 2.819 1.00 92.38 91 ASN A C 1
ATOM 701 O O . ASN A 1 91 ? -2.980 11.243 3.850 1.00 92.38 91 ASN A O 1
ATOM 705 N N . HIS A 1 92 ? -3.538 10.013 2.055 1.00 93.00 92 HIS A N 1
ATOM 706 C CA . HIS A 1 92 ? -4.984 10.054 2.299 1.00 93.00 92 HIS A CA 1
ATOM 707 C C . HIS A 1 92 ? -5.609 8.688 2.581 1.00 93.00 92 HIS A C 1
ATOM 709 O O . HIS A 1 92 ? -6.664 8.638 3.211 1.00 93.00 92 HIS A O 1
ATOM 715 N N . CYS A 1 93 ? -4.988 7.587 2.149 1.00 90.44 93 CYS A N 1
ATOM 716 C CA . CYS A 1 93 ? -5.532 6.242 2.363 1.00 90.44 93 CYS A CA 1
ATOM 717 C C . CYS A 1 93 ? -4.801 5.443 3.448 1.00 90.44 93 CYS A C 1
ATOM 719 O O . CYS A 1 93 ? -5.259 4.351 3.775 1.00 90.44 93 CYS A O 1
ATOM 721 N N . TYR A 1 94 ? -3.702 5.964 4.009 1.00 89.06 94 TYR A N 1
ATOM 722 C CA . TYR A 1 94 ? -2.844 5.238 4.956 1.00 89.06 94 TYR A CA 1
ATOM 723 C C . TYR A 1 94 ? -2.363 3.889 4.387 1.00 89.06 94 TYR A C 1
ATOM 725 O O . TYR A 1 94 ? -2.360 2.867 5.072 1.00 89.06 94 TYR A O 1
ATOM 733 N N . ILE A 1 95 ? -1.975 3.888 3.108 1.00 92.94 95 ILE A N 1
ATOM 734 C CA . ILE A 1 95 ? -1.441 2.726 2.390 1.00 92.94 95 ILE A CA 1
ATOM 735 C C . ILE A 1 95 ? 0.015 3.013 2.029 1.00 92.94 95 ILE A C 1
ATOM 737 O O . ILE A 1 95 ? 0.327 4.058 1.458 1.00 92.94 95 ILE A O 1
ATOM 741 N N . GLU A 1 96 ? 0.918 2.077 2.313 1.00 93.81 96 GLU A N 1
ATOM 742 C CA . GLU A 1 96 ? 2.318 2.219 1.916 1.00 93.81 96 GLU A CA 1
ATOM 743 C C . GLU A 1 96 ? 2.481 1.846 0.436 1.00 93.81 96 GLU A C 1
ATOM 745 O O . GLU A 1 96 ? 2.611 0.676 0.079 1.00 93.81 96 GLU A O 1
ATOM 750 N N . ALA A 1 97 ? 2.442 2.851 -0.441 1.00 94.38 97 ALA A N 1
ATOM 751 C CA . ALA A 1 97 ? 2.596 2.667 -1.883 1.00 94.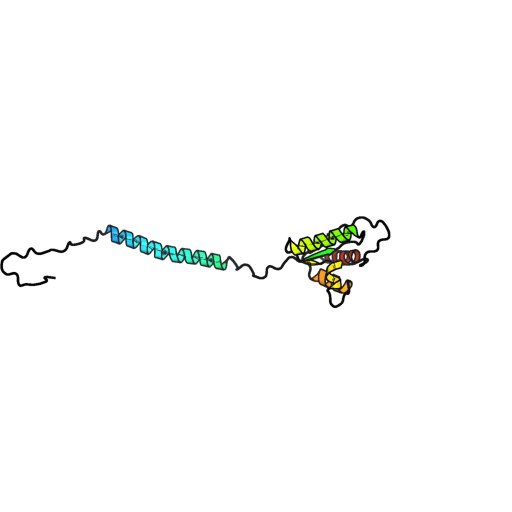38 97 ALA A CA 1
ATOM 752 C C . ALA A 1 97 ? 4.078 2.655 -2.310 1.00 94.38 97 ALA A C 1
ATOM 754 O O . ALA A 1 97 ? 4.739 3.690 -2.323 1.00 94.38 97 ALA A O 1
ATOM 755 N N . LEU A 1 98 ? 4.610 1.498 -2.688 1.00 94.00 98 LEU A N 1
ATOM 756 C CA . LEU A 1 98 ? 5.969 1.367 -3.211 1.00 94.00 98 LEU A CA 1
ATOM 757 C C . LEU A 1 98 ? 5.969 1.686 -4.711 1.00 94.00 98 LEU A C 1
ATOM 759 O O . LEU A 1 98 ? 5.337 0.970 -5.494 1.00 94.00 98 LEU A O 1
ATOM 763 N N . LEU A 1 99 ? 6.675 2.747 -5.107 1.00 92.38 99 LEU A N 1
ATOM 764 C CA . LEU A 1 99 ? 6.803 3.190 -6.496 1.00 92.38 99 LEU A CA 1
ATOM 765 C C . LEU A 1 99 ? 8.275 3.428 -6.846 1.00 92.38 99 LEU A C 1
ATOM 767 O O . LEU A 1 99 ? 8.966 4.210 -6.195 1.00 92.38 99 LEU A O 1
ATOM 771 N N . ASP A 1 100 ? 8.730 2.802 -7.930 1.00 88.06 100 ASP A N 1
ATOM 772 C CA . ASP A 1 100 ? 10.123 2.823 -8.388 1.00 88.06 100 ASP A CA 1
ATOM 773 C C . ASP A 1 100 ? 10.683 4.245 -8.558 1.00 88.06 100 ASP A C 1
ATOM 775 O O . ASP A 1 100 ? 11.765 4.570 -8.070 1.00 88.06 100 ASP A O 1
ATOM 779 N N . GLN A 1 101 ? 9.901 5.125 -9.181 1.00 84.69 101 GLN A N 1
ATOM 780 C CA . GLN A 1 101 ? 10.278 6.502 -9.478 1.00 84.69 101 GLN A CA 1
ATOM 781 C C . GLN A 1 101 ? 10.551 7.349 -8.222 1.00 84.69 101 GLN A C 1
ATOM 783 O O . GLN A 1 101 ? 11.332 8.299 -8.290 1.00 84.69 101 GLN A O 1
ATOM 788 N N . LEU A 1 102 ? 9.905 7.021 -7.099 1.00 84.75 102 LEU A N 1
ATOM 789 C CA . LEU A 1 102 ? 10.013 7.754 -5.835 1.00 84.75 102 LEU A CA 1
ATOM 790 C C . LEU A 1 102 ? 11.012 7.096 -4.883 1.00 84.75 102 LEU A C 1
ATOM 792 O O . LEU A 1 102 ? 11.821 7.781 -4.262 1.00 84.75 102 LEU A O 1
ATOM 796 N N . ASP A 1 103 ? 10.960 5.770 -4.780 1.00 86.25 103 ASP A N 1
ATOM 797 C CA . ASP A 1 103 ? 11.590 5.039 -3.684 1.00 86.25 103 ASP A CA 1
ATOM 798 C C . ASP A 1 103 ? 12.958 4.438 -4.069 1.00 86.25 103 ASP A C 1
ATOM 800 O O . ASP A 1 103 ? 13.769 4.161 -3.191 1.00 86.25 103 ASP A O 1
ATOM 804 N N . VAL A 1 104 ? 13.289 4.273 -5.359 1.00 85.88 104 VAL A N 1
ATOM 805 C CA . VAL A 1 104 ? 14.627 3.780 -5.757 1.00 85.88 104 VAL A CA 1
ATOM 806 C C . VAL A 1 104 ? 15.710 4.805 -5.417 1.00 85.88 104 VAL A C 1
ATOM 808 O O . VAL A 1 104 ? 16.767 4.441 -4.902 1.00 85.88 104 VAL A O 1
ATOM 811 N N . GLN A 1 105 ? 15.452 6.095 -5.660 1.00 81.25 105 GLN A N 1
ATOM 812 C CA . GLN A 1 105 ? 16.439 7.160 -5.433 1.00 81.25 105 GLN A CA 1
ATOM 813 C C . GLN A 1 105 ? 16.781 7.364 -3.953 1.00 81.25 105 GLN A C 1
ATOM 815 O O . GLN A 1 105 ? 17.854 7.883 -3.640 1.00 81.25 105 GLN A O 1
ATOM 820 N N . THR A 1 106 ? 15.876 6.965 -3.059 1.00 81.56 106 THR A N 1
ATOM 821 C CA . THR A 1 106 ? 16.037 7.084 -1.607 1.00 81.56 106 THR A CA 1
ATOM 822 C C . THR A 1 106 ? 16.756 5.882 -0.995 1.00 81.56 106 THR A C 1
ATOM 824 O O . THR A 1 106 ? 17.184 5.961 0.155 1.00 81.56 106 THR A O 1
ATOM 827 N N . THR A 1 107 ? 16.940 4.790 -1.746 1.00 83.38 107 THR A N 1
ATOM 828 C CA . THR A 1 107 ? 17.704 3.627 -1.274 1.00 83.38 107 THR A CA 1
ATOM 829 C C . THR A 1 107 ? 19.212 3.851 -1.303 1.00 83.38 107 THR A C 1
ATOM 831 O O . THR A 1 107 ? 19.736 4.578 -2.147 1.00 83.38 107 THR A O 1
ATOM 834 N N . GLU A 1 108 ? 19.931 3.170 -0.407 1.00 80.38 108 GLU A N 1
ATOM 835 C CA . GLU A 1 108 ? 21.398 3.224 -0.337 1.00 80.38 108 GLU A CA 1
ATOM 836 C C . GLU A 1 108 ? 22.065 2.683 -1.609 1.00 80.38 108 GLU A C 1
ATOM 838 O O . GLU A 1 108 ? 23.034 3.266 -2.094 1.00 80.38 108 GLU A O 1
ATOM 843 N N . SER A 1 109 ? 21.534 1.592 -2.173 1.00 79.88 109 SER A N 1
ATOM 844 C CA . SER A 1 109 ? 22.091 0.966 -3.377 1.00 79.88 109 SER A CA 1
ATOM 845 C C . SER A 1 109 ? 21.747 1.724 -4.657 1.00 79.88 109 SER A C 1
ATOM 847 O O . SER A 1 109 ? 22.495 1.626 -5.629 1.00 79.88 109 SER A O 1
ATOM 849 N N . LYS A 1 110 ? 20.614 2.447 -4.679 1.00 83.50 110 LYS A N 1
ATOM 850 C CA . LYS A 1 110 ? 20.021 3.071 -5.878 1.00 83.50 110 LYS A CA 1
ATOM 851 C C . LYS A 1 110 ? 19.851 2.099 -7.051 1.00 83.50 110 LYS A C 1
ATOM 853 O O . LYS A 1 110 ? 19.708 2.530 -8.194 1.00 83.50 110 LYS A O 1
ATOM 858 N N . ASP A 1 111 ? 19.875 0.796 -6.771 1.00 85.00 111 ASP A N 1
ATOM 859 C CA . ASP A 1 111 ? 19.758 -0.261 -7.765 1.00 85.00 111 ASP A CA 1
ATOM 860 C C . ASP A 1 111 ? 18.281 -0.657 -7.928 1.00 85.00 111 ASP A C 1
ATOM 862 O O . ASP A 1 111 ? 17.692 -1.207 -6.986 1.00 85.00 111 ASP A O 1
ATOM 866 N N . PRO A 1 112 ? 17.673 -0.423 -9.106 1.00 84.12 112 PRO A N 1
ATOM 867 C CA . PRO A 1 112 ? 16.266 -0.732 -9.342 1.00 84.12 112 PRO A CA 1
ATOM 868 C C . PRO A 1 112 ? 15.949 -2.221 -9.186 1.00 84.12 112 PRO A C 1
ATOM 870 O O . PRO A 1 112 ? 14.855 -2.568 -8.747 1.00 84.12 112 PRO A O 1
ATOM 873 N N . TRP A 1 113 ? 16.896 -3.104 -9.521 1.00 84.06 113 TRP A N 1
ATOM 874 C CA . TRP A 1 113 ? 16.685 -4.550 -9.463 1.00 84.06 113 TRP A CA 1
ATOM 875 C C . TRP A 1 113 ? 16.586 -5.046 -8.020 1.00 84.06 113 TRP A C 1
ATOM 877 O O . TRP A 1 113 ? 15.609 -5.693 -7.635 1.00 84.06 113 TRP A O 1
ATOM 887 N N . THR A 1 114 ? 17.576 -4.694 -7.198 1.00 86.94 114 THR A N 1
ATOM 888 C CA . THR A 1 114 ? 17.586 -5.015 -5.767 1.00 86.94 114 THR A CA 1
ATOM 889 C C . THR A 1 114 ? 16.382 -4.395 -5.061 1.00 86.94 114 THR A C 1
ATOM 891 O O . THR A 1 114 ? 15.730 -5.064 -4.257 1.00 86.94 114 THR A O 1
ATOM 894 N N . TRP A 1 115 ? 16.033 -3.149 -5.398 1.00 90.75 115 TRP A N 1
ATOM 895 C CA . TRP A 1 115 ? 14.834 -2.502 -4.869 1.00 90.75 115 TRP A CA 1
ATOM 896 C C . TRP A 1 115 ? 13.560 -3.266 -5.239 1.00 90.75 115 TRP A C 1
ATOM 898 O O . TRP A 1 115 ? 12.763 -3.557 -4.352 1.00 90.75 115 TRP A O 1
ATOM 908 N N . CYS A 1 116 ? 13.387 -3.650 -6.508 1.00 87.94 116 CYS A N 1
ATOM 909 C CA . CYS A 1 116 ? 12.193 -4.356 -6.972 1.00 87.94 116 CYS A CA 1
ATOM 910 C C . CYS A 1 116 ? 11.994 -5.684 -6.235 1.00 87.94 116 CYS A C 1
ATOM 912 O O . CYS A 1 116 ? 10.880 -5.988 -5.815 1.00 87.94 116 CYS A O 1
ATOM 914 N N . ASN A 1 117 ? 13.065 -6.457 -6.039 1.00 89.44 117 ASN A N 1
ATOM 915 C CA . ASN A 1 117 ? 12.996 -7.730 -5.318 1.00 89.44 117 ASN A CA 1
ATOM 916 C C . ASN A 1 117 ? 12.596 -7.529 -3.853 1.00 89.44 117 ASN A C 1
ATOM 918 O O . ASN A 1 117 ? 11.714 -8.224 -3.349 1.00 89.44 117 ASN A O 1
ATOM 922 N N . ASN A 1 118 ? 13.200 -6.545 -3.184 1.00 89.56 118 ASN A N 1
ATOM 923 C CA . ASN A 1 118 ? 12.872 -6.215 -1.798 1.00 89.56 118 ASN A CA 1
ATOM 924 C C . ASN A 1 118 ? 11.435 -5.692 -1.665 1.00 89.56 118 ASN A C 1
ATOM 926 O O . ASN A 1 118 ? 10.707 -6.090 -0.756 1.00 89.56 118 ASN A O 1
ATOM 930 N N . ALA A 1 119 ? 11.004 -4.835 -2.592 1.00 90.88 119 ALA A N 1
ATOM 931 C CA . ALA A 1 119 ? 9.654 -4.295 -2.637 1.00 90.88 119 ALA A CA 1
ATOM 932 C C . ALA A 1 119 ? 8.620 -5.402 -2.880 1.00 90.88 119 ALA A C 1
ATOM 934 O O . ALA A 1 119 ? 7.595 -5.446 -2.206 1.00 90.88 119 ALA A O 1
ATOM 935 N N . PHE A 1 120 ? 8.916 -6.345 -3.777 1.00 90.38 120 PHE A N 1
ATOM 936 C CA . PHE A 1 120 ? 8.059 -7.496 -4.051 1.00 90.38 120 PHE A CA 1
ATOM 937 C C . PHE A 1 120 ? 7.971 -8.461 -2.862 1.00 90.38 120 PHE A C 1
ATOM 939 O O . PHE A 1 120 ? 6.896 -8.981 -2.575 1.00 90.38 120 PHE A O 1
ATOM 946 N N . ALA A 1 121 ? 9.075 -8.680 -2.142 1.00 89.88 121 ALA A N 1
ATOM 947 C CA . ALA A 1 121 ? 9.089 -9.505 -0.934 1.00 89.88 121 ALA A CA 1
ATOM 948 C C . ALA A 1 121 ? 8.306 -8.869 0.229 1.00 89.88 121 ALA A C 1
ATOM 950 O O . ALA A 1 121 ? 7.745 -9.585 1.058 1.00 89.88 121 ALA A O 1
ATOM 951 N N . ARG A 1 122 ? 8.269 -7.532 0.295 1.00 91.12 122 ARG A N 1
ATOM 952 C CA . ARG A 1 122 ? 7.584 -6.771 1.350 1.00 91.12 122 ARG A CA 1
ATOM 953 C C . ARG A 1 122 ? 6.099 -6.526 1.068 1.00 91.12 122 ARG A C 1
ATOM 955 O O . ARG A 1 122 ? 5.335 -6.367 2.017 1.00 91.12 122 ARG A O 1
ATOM 962 N N . ALA A 1 123 ? 5.705 -6.438 -0.199 1.00 92.62 123 ALA A N 1
ATOM 963 C CA . ALA A 1 123 ? 4.362 -6.031 -0.589 1.00 92.62 123 ALA A CA 1
ATOM 964 C C . ALA A 1 123 ? 3.292 -7.063 -0.204 1.00 92.62 123 ALA A C 1
ATOM 966 O O . ALA A 1 123 ? 3.410 -8.250 -0.509 1.00 92.62 123 ALA A O 1
ATOM 967 N N . ASP A 1 124 ? 2.210 -6.582 0.410 1.00 92.69 124 ASP A N 1
ATOM 968 C CA . ASP A 1 124 ? 1.013 -7.382 0.674 1.00 92.69 124 ASP A CA 1
ATOM 969 C C . ASP A 1 124 ? 0.163 -7.510 -0.605 1.00 92.69 124 ASP A C 1
ATOM 971 O O . ASP A 1 124 ? -0.431 -8.556 -0.868 1.00 92.69 124 ASP A O 1
ATOM 975 N N . PHE A 1 125 ? 0.148 -6.461 -1.437 1.00 93.12 125 PHE A N 1
ATOM 976 C CA . PHE A 1 125 ? -0.582 -6.419 -2.703 1.00 93.12 125 PHE A CA 1
ATOM 977 C C . PHE A 1 125 ? 0.279 -5.876 -3.842 1.00 93.12 125 PHE A C 1
ATOM 979 O O . PHE A 1 125 ? 1.173 -5.053 -3.644 1.00 93.12 125 PHE A O 1
ATOM 986 N N . VAL A 1 126 ? -0.047 -6.294 -5.064 1.00 93.00 126 VAL A N 1
ATOM 987 C CA . VAL A 1 126 ? 0.594 -5.805 -6.285 1.00 93.00 126 VAL A CA 1
ATOM 988 C C . VAL A 1 126 ? -0.459 -5.152 -7.174 1.00 93.00 126 VAL A C 1
ATOM 990 O O . VAL A 1 126 ? -1.425 -5.795 -7.581 1.00 93.00 126 VAL A O 1
ATOM 993 N N . MET A 1 127 ? -0.271 -3.870 -7.475 1.00 93.50 127 MET A N 1
ATOM 994 C CA . MET A 1 127 ? -1.124 -3.085 -8.361 1.00 93.50 127 MET A CA 1
ATOM 995 C C . MET A 1 127 ? -0.439 -2.942 -9.720 1.00 93.50 127 MET A C 1
ATOM 997 O O . MET A 1 127 ? 0.581 -2.265 -9.840 1.00 93.50 127 MET A O 1
ATOM 1001 N N . VAL A 1 128 ? -1.011 -3.563 -10.751 1.00 89.75 128 VAL A N 1
ATOM 1002 C CA . VAL A 1 128 ? -0.529 -3.438 -12.133 1.00 89.75 128 VAL A CA 1
ATOM 1003 C C . VAL A 1 128 ? -1.325 -2.347 -12.838 1.00 89.75 128 VAL A C 1
ATOM 1005 O O . VAL A 1 128 ? -2.532 -2.476 -13.038 1.00 89.75 128 VAL A O 1
ATOM 1008 N N . ILE A 1 129 ? -0.649 -1.265 -13.215 1.00 89.50 129 ILE A N 1
ATOM 1009 C CA . ILE A 1 129 ? -1.256 -0.109 -13.870 1.00 89.50 129 ILE A CA 1
ATOM 1010 C C . ILE A 1 129 ? -1.104 -0.268 -15.378 1.00 89.50 129 ILE A C 1
ATOM 1012 O O . ILE A 1 129 ? 0.005 -0.264 -15.915 1.00 89.50 129 ILE A O 1
ATOM 1016 N N . SER A 1 130 ? -2.238 -0.391 -16.066 1.00 83.50 130 SER A N 1
ATOM 1017 C CA . SER A 1 130 ? -2.271 -0.462 -17.524 1.00 83.50 130 SER A CA 1
ATOM 1018 C C . SER A 1 130 ? -1.987 0.911 -18.125 1.00 83.50 130 SER A C 1
ATOM 1020 O O . SER A 1 130 ? -2.862 1.775 -18.177 1.00 83.50 130 SER A O 1
ATOM 1022 N N . SER A 1 131 ? -0.770 1.093 -18.620 1.00 77.81 131 SER A N 1
ATOM 1023 C CA . SER A 1 131 ? -0.366 2.322 -19.292 1.00 77.81 131 SER A CA 1
ATOM 1024 C C . SER A 1 131 ? -0.947 2.421 -20.711 1.00 77.81 131 SER A C 1
ATOM 1026 O O . SER A 1 131 ? -1.110 1.401 -21.387 1.00 77.81 131 SER A O 1
ATOM 1028 N N . PRO A 1 132 ? -1.205 3.640 -21.223 1.00 75.62 132 PRO A N 1
ATOM 1029 C CA . PRO A 1 132 ? -1.534 3.832 -22.631 1.00 75.62 132 PRO A CA 1
ATOM 1030 C C . PRO A 1 132 ? -0.385 3.335 -23.526 1.00 75.62 132 PRO A C 1
ATOM 1032 O O . PRO A 1 132 ? 0.771 3.337 -23.083 1.00 75.62 132 PRO A O 1
ATOM 1035 N N . PRO A 1 133 ? -0.669 2.932 -24.780 1.00 69.81 133 PRO A N 1
ATOM 1036 C CA . PRO A 1 133 ? 0.354 2.429 -25.690 1.00 69.81 133 PRO A CA 1
ATOM 1037 C C . PRO A 1 133 ? 1.489 3.445 -25.846 1.00 69.81 133 PRO A C 1
ATOM 1039 O O . PRO A 1 133 ? 1.251 4.658 -25.862 1.00 69.81 133 PRO A O 1
ATOM 1042 N N . LYS A 1 134 ? 2.725 2.939 -25.955 1.00 64.81 134 LYS A N 1
ATOM 1043 C CA . LYS A 1 134 ? 3.918 3.754 -26.219 1.00 64.81 134 LYS A CA 1
ATOM 1044 C C . LYS A 1 134 ? 3.705 4.486 -27.543 1.00 64.81 134 LYS A C 1
ATOM 1046 O O . LYS A 1 134 ? 3.828 3.898 -28.612 1.00 64.81 134 LYS A O 1
ATOM 1051 N N . CYS A 1 135 ? 3.332 5.755 -27.468 1.00 55.72 135 CYS A N 1
ATOM 1052 C CA . CYS A 1 135 ? 3.284 6.631 -28.624 1.00 55.72 135 CYS A CA 1
ATOM 1053 C C . CYS A 1 135 ? 4.379 7.661 -28.427 1.00 55.72 135 CYS A C 1
ATOM 1055 O O . CYS A 1 135 ? 4.375 8.339 -27.401 1.00 55.72 135 CYS A O 1
ATOM 1057 N N . CYS A 1 136 ? 5.232 7.790 -29.442 1.00 57.56 136 CYS A N 1
ATOM 1058 C CA . CYS A 1 136 ? 6.377 8.695 -29.478 1.00 57.56 136 CYS A CA 1
ATOM 1059 C C . CYS A 1 136 ? 7.549 8.203 -28.607 1.00 57.56 136 CYS A C 1
ATOM 1061 O O . CYS A 1 136 ? 7.352 7.533 -27.598 1.00 57.56 136 CYS A O 1
ATOM 1063 N N . ASN A 1 137 ? 8.775 8.490 -29.053 1.00 56.94 137 ASN A N 1
ATOM 1064 C CA . ASN A 1 137 ? 10.056 8.007 -28.512 1.00 56.94 137 ASN A CA 1
ATOM 1065 C C . ASN A 1 137 ? 10.396 8.560 -27.106 1.00 56.94 137 ASN A C 1
ATOM 1067 O O . ASN A 1 137 ? 11.531 8.958 -26.859 1.00 56.94 137 ASN A O 1
ATOM 1071 N N . GLU A 1 138 ? 9.438 8.632 -26.183 1.00 56.16 138 GLU A N 1
ATOM 1072 C CA . GLU A 1 138 ? 9.699 8.996 -24.791 1.00 56.16 138 GLU A CA 1
ATOM 1073 C C . GLU A 1 138 ? 10.072 7.742 -23.999 1.00 56.16 138 GLU A C 1
ATOM 1075 O O . GLU A 1 138 ? 9.248 6.890 -23.659 1.00 56.16 138 GLU A O 1
ATOM 1080 N N . GLU A 1 139 ? 11.369 7.607 -23.744 1.00 56.97 139 GLU A N 1
ATOM 1081 C CA . GLU A 1 139 ? 11.938 6.532 -22.947 1.00 56.97 139 GLU A CA 1
ATOM 1082 C C . GLU A 1 139 ? 11.836 6.913 -21.464 1.00 56.97 139 GLU A C 1
ATOM 1084 O O . GLU A 1 139 ? 12.484 7.854 -21.012 1.00 56.97 139 GLU A O 1
ATOM 1089 N N . GLY A 1 140 ? 11.004 6.213 -20.686 1.00 57.88 140 GLY A N 1
ATOM 1090 C CA . GLY A 1 140 ? 11.021 6.391 -19.232 1.00 57.88 140 GLY A CA 1
ATOM 1091 C C . GLY A 1 140 ? 12.332 5.910 -18.610 1.00 57.88 140 GLY A C 1
ATOM 1092 O O . GLY A 1 140 ? 13.014 5.044 -19.161 1.00 57.88 140 GLY A O 1
ATOM 1093 N N . ILE A 1 141 ? 12.652 6.474 -17.442 1.00 59.12 141 ILE A N 1
ATOM 1094 C CA . ILE A 1 141 ? 13.947 6.327 -16.758 1.00 59.12 141 ILE A CA 1
ATOM 1095 C C . ILE A 1 141 ? 14.254 4.862 -16.405 1.00 59.12 141 ILE A C 1
ATOM 1097 O O . ILE A 1 141 ? 15.396 4.427 -16.531 1.00 59.12 141 ILE A O 1
ATOM 1101 N N . PHE A 1 142 ? 13.238 4.076 -16.036 1.00 57.59 142 PHE A N 1
ATOM 1102 C CA . PHE A 1 142 ? 13.390 2.660 -15.701 1.00 57.59 142 PHE A CA 1
ATOM 1103 C C . PHE A 1 142 ? 12.733 1.773 -16.757 1.00 57.59 142 PHE A C 1
ATOM 1105 O O . PHE A 1 142 ? 11.516 1.609 -16.810 1.00 57.59 142 PHE A O 1
ATOM 1112 N N . ARG A 1 143 ? 13.552 1.193 -17.636 1.00 65.00 143 ARG A N 1
ATOM 1113 C CA . ARG A 1 143 ? 13.088 0.299 -18.702 1.00 65.00 143 ARG A CA 1
ATOM 1114 C C . ARG A 1 143 ? 12.869 -1.119 -18.182 1.00 65.00 143 ARG A C 1
ATOM 1116 O O . ARG A 1 143 ? 13.704 -1.648 -17.459 1.00 65.00 143 ARG A O 1
ATOM 1123 N N . ASN A 1 144 ? 11.796 -1.758 -18.649 1.00 66.81 144 ASN A N 1
ATOM 1124 C CA . ASN A 1 144 ? 11.499 -3.186 -18.471 1.00 66.81 144 ASN A CA 1
ATOM 1125 C C . ASN A 1 144 ? 11.217 -3.644 -17.027 1.00 66.81 144 ASN A C 1
ATOM 1127 O O . ASN A 1 144 ? 11.091 -4.847 -16.799 1.00 66.81 144 ASN A O 1
ATOM 1131 N N . MET A 1 145 ? 11.091 -2.727 -16.062 1.00 66.81 145 MET A N 1
ATOM 1132 C CA . MET A 1 145 ? 10.686 -3.047 -14.683 1.00 66.81 145 MET A CA 1
ATOM 1133 C C . MET A 1 145 ? 9.319 -3.739 -14.635 1.00 66.81 145 MET A C 1
ATOM 1135 O O . MET A 1 145 ? 9.115 -4.688 -13.881 1.00 66.81 145 MET A O 1
ATOM 1139 N N . ASP A 1 146 ? 8.410 -3.323 -15.513 1.00 68.81 146 ASP A N 1
ATOM 1140 C CA . ASP A 1 146 ? 7.119 -3.958 -15.745 1.00 68.81 146 ASP A CA 1
ATOM 1141 C C . ASP A 1 146 ? 7.251 -5.426 -16.168 1.00 68.81 146 ASP A C 1
ATOM 1143 O O . ASP A 1 146 ? 6.602 -6.301 -15.597 1.00 68.81 146 ASP A O 1
ATOM 1147 N N . LEU A 1 147 ? 8.141 -5.725 -17.116 1.00 77.38 147 LEU A N 1
ATOM 1148 C CA . LEU A 1 147 ? 8.371 -7.093 -17.593 1.00 77.38 147 LEU A CA 1
ATOM 1149 C C . LEU A 1 147 ? 8.980 -7.995 -16.515 1.00 77.38 147 LEU A C 1
ATOM 1151 O O . LEU A 1 147 ? 8.641 -9.177 -16.432 1.00 77.38 147 LEU A O 1
ATOM 1155 N N . VAL A 1 148 ? 9.877 -7.445 -15.698 1.00 76.81 148 VAL A N 1
ATOM 1156 C CA . VAL A 1 148 ? 10.511 -8.156 -14.582 1.00 76.81 148 VAL A CA 1
ATOM 1157 C C . VAL A 1 148 ? 9.476 -8.503 -13.520 1.00 76.81 148 VAL A C 1
ATOM 1159 O O . VAL A 1 148 ? 9.347 -9.666 -13.139 1.00 76.81 148 VAL A O 1
ATOM 1162 N N . ALA A 1 149 ? 8.679 -7.525 -13.097 1.00 73.81 149 ALA A N 1
ATOM 1163 C CA . ALA A 1 149 ? 7.667 -7.740 -12.078 1.00 73.81 149 ALA A CA 1
ATOM 1164 C C . ALA A 1 149 ? 6.554 -8.695 -12.557 1.00 73.81 149 ALA A C 1
ATOM 1166 O O . ALA A 1 149 ? 6.115 -9.570 -11.809 1.00 73.81 149 ALA A O 1
ATOM 1167 N N . LEU A 1 150 ? 6.164 -8.622 -13.836 1.00 80.50 150 LEU A N 1
ATOM 1168 C CA . LEU A 1 150 ? 5.248 -9.589 -14.451 1.00 80.50 150 LEU A CA 1
ATOM 1169 C C . LEU A 1 150 ? 5.833 -11.007 -14.514 1.00 80.50 150 LEU A C 1
ATOM 1171 O O . LEU A 1 150 ? 5.094 -11.978 -14.346 1.00 80.50 150 LEU A O 1
ATOM 1175 N N . ARG A 1 151 ? 7.148 -11.153 -14.726 1.00 82.56 151 ARG A N 1
ATOM 1176 C CA . ARG A 1 151 ? 7.816 -12.463 -14.691 1.00 82.56 151 ARG A CA 1
ATOM 1177 C C . ARG A 1 151 ? 7.775 -13.068 -13.288 1.00 82.56 151 ARG A C 1
ATOM 1179 O O . ARG A 1 151 ? 7.414 -14.234 -13.169 1.00 82.56 151 ARG A O 1
ATOM 1186 N N . PHE A 1 152 ? 8.043 -12.276 -12.248 1.00 79.19 152 PHE A N 1
ATOM 1187 C CA . PHE A 1 152 ? 7.925 -12.736 -10.860 1.00 79.19 152 PHE A CA 1
ATOM 1188 C C . PHE A 1 152 ? 6.501 -13.162 -10.500 1.00 79.19 152 PHE A C 1
ATOM 1190 O O . PHE A 1 152 ? 6.307 -14.205 -9.876 1.00 79.19 152 PHE A O 1
ATOM 1197 N N . LEU A 1 153 ? 5.492 -12.401 -10.939 1.00 81.25 153 LEU A N 1
ATOM 1198 C CA . LEU A 1 153 ? 4.092 -12.793 -10.770 1.00 81.25 153 LEU A CA 1
ATOM 1199 C C . LEU A 1 153 ? 3.811 -14.130 -11.462 1.00 81.25 153 LEU A C 1
ATOM 1201 O O . LEU A 1 153 ? 3.263 -15.036 -10.838 1.00 81.25 153 LEU A O 1
ATOM 1205 N N . LYS A 1 154 ? 4.231 -14.285 -12.724 1.00 83.56 154 LYS A N 1
ATOM 1206 C CA . LYS A 1 154 ? 4.056 -15.533 -13.476 1.00 83.56 154 LYS A CA 1
ATOM 1207 C C . LYS A 1 154 ? 4.689 -16.725 -12.756 1.00 83.56 154 LYS A C 1
ATOM 1209 O O . LYS A 1 154 ? 4.033 -17.752 -12.622 1.00 83.56 154 LYS A O 1
ATOM 1214 N N . GLU A 1 155 ? 5.929 -16.593 -12.290 1.00 83.50 155 GLU A N 1
ATOM 1215 C CA . GLU A 1 155 ? 6.630 -17.663 -11.571 1.00 83.50 155 GLU A CA 1
ATOM 1216 C C . GLU A 1 155 ? 5.878 -18.059 -10.296 1.00 83.50 155 GLU A C 1
ATOM 1218 O O . GLU A 1 155 ? 5.597 -19.243 -10.097 1.00 83.50 155 GLU A O 1
ATOM 1223 N N . LYS A 1 156 ? 5.444 -17.077 -9.496 1.00 76.81 156 LYS A N 1
ATOM 1224 C CA . LYS A 1 156 ? 4.690 -17.301 -8.254 1.00 76.81 156 LYS A CA 1
ATOM 1225 C C . LYS A 1 156 ? 3.335 -17.980 -8.484 1.00 76.81 156 LYS A C 1
ATOM 1227 O O . LYS A 1 156 ? 2.961 -18.848 -7.707 1.00 76.81 156 LYS A O 1
ATOM 1232 N N . PHE A 1 157 ? 2.611 -17.624 -9.547 1.00 73.75 157 PHE A N 1
ATOM 1233 C CA . PHE A 1 157 ? 1.335 -18.272 -9.889 1.00 73.75 157 PHE A CA 1
ATOM 1234 C C . PHE A 1 157 ? 1.501 -19.635 -10.568 1.00 73.75 157 PHE A C 1
ATOM 1236 O O . PHE A 1 157 ? 0.571 -20.429 -10.553 1.00 73.75 157 PHE A O 1
ATOM 1243 N N . SER A 1 158 ? 2.659 -19.917 -11.170 1.00 72.62 158 SER A N 1
ATOM 1244 C CA . SER A 1 158 ? 2.949 -21.222 -11.783 1.00 72.62 158 SER A CA 1
ATOM 1245 C C . SER A 1 158 ? 3.463 -22.281 -10.802 1.00 72.62 158 SER A C 1
ATOM 1247 O O . SER A 1 158 ? 3.568 -23.446 -11.171 1.00 72.62 158 SER A O 1
ATOM 1249 N N . SER A 1 159 ? 3.826 -21.871 -9.584 1.00 63.47 159 SER A N 1
ATOM 1250 C CA . SER A 1 159 ? 4.428 -22.722 -8.550 1.00 63.47 159 SER A CA 1
ATOM 1251 C C . SER A 1 159 ? 3.488 -23.039 -7.376 1.00 63.47 159 SER A C 1
ATOM 1253 O O . SER A 1 159 ? 3.917 -23.700 -6.430 1.00 63.47 159 SER A O 1
ATOM 1255 N N . GLY A 1 160 ? 2.224 -22.602 -7.442 1.00 47.28 160 GLY A N 1
ATOM 1256 C CA . GLY A 1 160 ? 1.135 -22.990 -6.533 1.00 47.28 160 GLY A CA 1
ATOM 1257 C C . GLY A 1 160 ? 0.103 -23.853 -7.242 1.00 47.28 160 GLY A C 1
ATOM 1258 O O . GLY A 1 160 ? -0.523 -24.676 -6.542 1.00 47.28 160 GLY A O 1
#